Protein AF-A0A3S5CB00-F1 (afdb_monomer_lite)

Foldseek 3Di:
DDDDDDDDPCPQKDKDKDWADDPQFIEIEIEIAHAPPDDPVVLVVVQVVVFVVQCPDPRYPGYHYHYHNDPPVPVVPDDDPD

Radius of gyration: 16.68 Å; chains: 1; bounding box: 42×34×50 Å

pLDDT: mean 73.99, std 18.29, range [32.16, 95.38]

Secondary structure (DSSP, 8-state):
--------------EEEEEE--SSS-EEEEEEE--TTS-HHHHHHHHHHHHHHHHTSTT-SEEEEEEES-S---HHHH----

InterPro domains:
  IPR027470 Cation efflux protein, cytoplasmic domain [PF16916] (25-68)
  IPR036837 Cation efflux protein, cytoplasmic domain superfamily [G3DSA:3.30.70.1350] (13-82)
  IPR036837 Cation efflux protein, cytoplasmic domain superfamily [SSF160240] (21-69)
  IPR050291 Cation-efflux pump FieF-like [PTHR43840] (27-79)

Sequence (82 aa):
MEVSSRGLCQPERRIKTKRIFGSIHPFYQVDIVLPKDMVLREAHDIGETLQKKIERLENVERAFVHLDYEFAHHPTSEHKVV

Structure (mmCIF, N/CA/C/O backbone):
data_AF-A0A3S5CB00-F1
#
_entry.id   AF-A0A3S5CB00-F1
#
loop_
_atom_site.group_PDB
_atom_site.id
_atom_site.type_symbol
_atom_site.label_atom_id
_atom_site.label_alt_id
_atom_site.label_comp_id
_atom_site.label_asym_id
_atom_site.label_entity_id
_atom_site.label_seq_id
_atom_site.pdbx_PDB_ins_code
_atom_site.Cartn_x
_atom_site.Cartn_y
_atom_site.Cartn_z
_atom_site.occupancy
_atom_site.B_iso_or_equiv
_atom_site.auth_seq_id
_atom_site.auth_comp_id
_atom_site.auth_asym_id
_atom_site.auth_atom_id
_atom_site.pdbx_PDB_model_num
ATOM 1 N N . MET A 1 1 ? -36.178 -7.662 27.959 1.00 40.94 1 MET A N 1
ATOM 2 C CA . MET A 1 1 ? -35.546 -8.874 27.408 1.00 40.94 1 MET A CA 1
ATOM 3 C C . MET A 1 1 ? -36.205 -9.148 26.075 1.00 40.94 1 MET A C 1
ATOM 5 O O . MET A 1 1 ? -37.316 -9.641 26.066 1.00 40.94 1 MET A O 1
ATOM 9 N N . GLU A 1 2 ? -35.544 -8.786 24.985 1.00 32.16 2 GLU A N 1
ATOM 10 C CA . GLU A 1 2 ? -35.752 -9.406 23.677 1.00 32.16 2 GLU A CA 1
ATOM 11 C C . GLU A 1 2 ? -34.416 -9.269 22.947 1.00 32.16 2 GLU A C 1
ATOM 13 O O . GLU A 1 2 ? -33.873 -8.173 22.812 1.00 32.16 2 GLU A O 1
ATOM 18 N N . VAL A 1 3 ? -33.813 -10.410 22.631 1.00 45.31 3 VAL A N 1
ATOM 19 C CA . VAL A 1 3 ? -32.505 -10.530 21.989 1.00 45.31 3 VAL A CA 1
ATOM 20 C C . VAL A 1 3 ? -32.679 -11.479 20.812 1.00 45.31 3 VAL A C 1
ATOM 22 O O . VAL A 1 3 ? -33.360 -12.493 20.952 1.00 45.31 3 VAL A O 1
ATOM 25 N N . SER A 1 4 ? -31.940 -11.204 19.733 1.00 41.75 4 SER A N 1
ATOM 26 C CA . SER A 1 4 ? -31.679 -12.084 18.581 1.00 41.75 4 SER A CA 1
ATOM 27 C C . SER A 1 4 ? -32.766 -12.047 17.489 1.00 41.75 4 SER A C 1
ATOM 29 O O . SER A 1 4 ? -33.930 -12.301 17.746 1.00 41.75 4 SER A O 1
ATOM 31 N N . SER A 1 5 ? -32.467 -11.803 16.210 1.00 44.09 5 SER A N 1
ATOM 32 C CA . SER A 1 5 ? -31.347 -12.389 15.472 1.00 44.09 5 SER A CA 1
ATOM 33 C C . SER A 1 5 ? -31.180 -11.785 14.055 1.00 44.09 5 SER A C 1
ATOM 35 O O . SER A 1 5 ? -32.171 -11.464 13.407 1.00 44.09 5 SER A O 1
ATOM 37 N N . ARG A 1 6 ? -29.926 -11.821 13.551 1.00 44.09 6 ARG A N 1
ATOM 38 C CA . ARG A 1 6 ? -29.455 -11.767 12.134 1.00 44.09 6 ARG A CA 1
ATOM 39 C C . ARG A 1 6 ? -29.364 -10.366 11.501 1.00 44.09 6 ARG A C 1
ATOM 41 O O . ARG A 1 6 ? -30.362 -9.687 11.361 1.00 44.09 6 ARG A O 1
ATOM 48 N N . GLY A 1 7 ? -28.227 -9.868 11.022 1.00 36.31 7 GLY A N 1
ATOM 49 C CA . GLY A 1 7 ? -26.904 -10.441 10.778 1.00 36.31 7 GLY A CA 1
ATOM 50 C C . GLY A 1 7 ? -26.162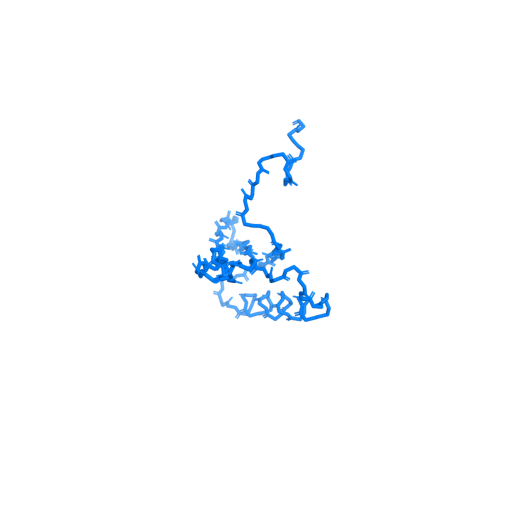 -9.486 9.829 1.00 36.31 7 GLY A C 1
ATOM 51 O O . GLY A 1 7 ? -26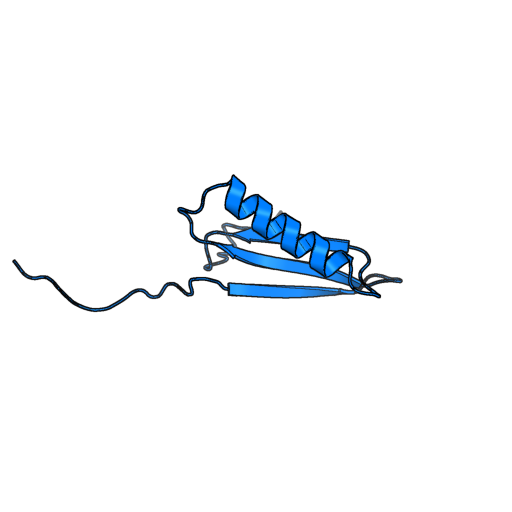.764 -8.950 8.904 1.00 36.31 7 GLY A O 1
ATOM 52 N N . LEU A 1 8 ? -24.895 -9.222 10.134 1.00 44.59 8 LEU A N 1
ATOM 53 C CA . LEU A 1 8 ? -23.964 -8.305 9.478 1.00 44.59 8 LEU A CA 1
ATOM 54 C C . LEU A 1 8 ? -24.130 -8.190 7.948 1.00 44.59 8 LEU A C 1
ATOM 56 O O . LEU A 1 8 ? -23.852 -9.136 7.219 1.00 44.59 8 LEU A O 1
ATOM 60 N N . CYS A 1 9 ? -24.463 -6.996 7.451 1.00 41.53 9 CYS A N 1
ATOM 61 C CA . CYS A 1 9 ? -24.124 -6.614 6.079 1.00 41.53 9 CYS A CA 1
ATOM 62 C C . CYS A 1 9 ? -22.762 -5.914 6.108 1.00 41.53 9 CYS A C 1
ATOM 64 O O . CYS A 1 9 ? -22.661 -4.701 5.950 1.00 41.53 9 CYS A O 1
ATOM 66 N N . GLN A 1 10 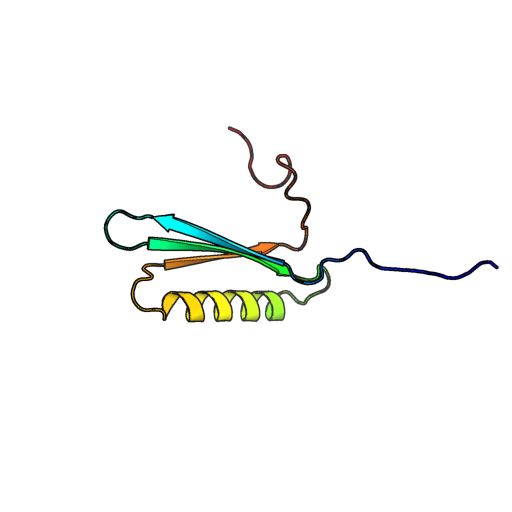? -21.716 -6.673 6.413 1.00 47.50 10 GLN A N 1
ATOM 67 C CA . GLN A 1 10 ? -20.347 -6.234 6.188 1.00 47.50 10 GLN A CA 1
ATOM 68 C C . GLN A 1 10 ? -19.860 -7.017 4.966 1.00 47.50 10 GLN A C 1
ATOM 70 O O . GLN A 1 10 ? -19.702 -8.233 5.058 1.00 47.50 10 GLN A O 1
ATOM 75 N N . PRO A 1 11 ? -19.650 -6.402 3.790 1.00 48.50 11 PRO A N 1
ATOM 76 C CA . PRO A 1 11 ? -18.805 -7.018 2.780 1.00 48.50 11 PRO A CA 1
ATOM 77 C C . PRO A 1 11 ? -17.376 -6.935 3.322 1.00 48.50 11 PRO A C 1
ATOM 79 O O . PRO A 1 11 ? -16.665 -5.968 3.071 1.00 48.50 11 PRO A O 1
ATOM 82 N N . GLU A 1 12 ? -16.999 -7.910 4.149 1.00 54.91 12 GLU A N 1
ATOM 83 C CA . GLU A 1 12 ? -15.881 -7.799 5.101 1.00 54.91 12 GLU A CA 1
ATOM 84 C C . GLU A 1 12 ? -14.530 -7.551 4.427 1.00 54.91 12 GLU A C 1
ATOM 86 O O . GLU A 1 12 ? -13.595 -7.098 5.079 1.00 54.91 12 GLU A O 1
ATOM 91 N N . ARG A 1 13 ? -14.418 -7.834 3.122 1.00 55.97 13 ARG A N 1
ATOM 92 C CA . ARG A 1 13 ? -13.252 -7.535 2.285 1.00 55.97 13 ARG A CA 1
ATOM 93 C C . ARG A 1 13 ? -13.721 -7.313 0.854 1.00 55.97 13 ARG A C 1
ATOM 95 O O . ARG A 1 13 ? -14.219 -8.239 0.214 1.00 55.97 13 ARG A O 1
ATOM 102 N N . ARG A 1 14 ? -13.563 -6.098 0.332 1.00 66.75 14 ARG A N 1
ATOM 103 C CA . ARG A 1 14 ? -13.836 -5.787 -1.078 1.00 66.75 14 ARG A CA 1
ATOM 104 C C . ARG A 1 14 ? -12.574 -5.229 -1.711 1.00 66.75 14 ARG A C 1
ATOM 106 O O . ARG A 1 14 ? -12.010 -4.273 -1.195 1.00 66.75 14 ARG A O 1
ATOM 113 N N . ILE A 1 15 ? -12.155 -5.839 -2.814 1.00 72.50 15 ILE A N 1
ATOM 114 C CA . ILE A 1 15 ? -11.013 -5.400 -3.615 1.00 72.50 15 ILE A CA 1
ATOM 115 C C . ILE A 1 15 ? -11.585 -4.805 -4.895 1.00 72.50 15 ILE A C 1
ATOM 117 O O . ILE A 1 15 ? -12.275 -5.493 -5.650 1.00 72.50 15 ILE A O 1
ATOM 121 N N . LYS A 1 16 ? -11.333 -3.522 -5.127 1.00 73.12 16 LYS A N 1
ATOM 122 C CA . LYS A 1 16 ? -11.565 -2.877 -6.414 1.00 73.12 16 LYS A CA 1
ATOM 123 C C . LYS A 1 16 ? -10.213 -2.689 -7.079 1.00 73.12 16 LYS A C 1
ATOM 125 O O . LYS A 1 16 ? -9.304 -2.120 -6.494 1.00 73.12 16 LYS A O 1
ATOM 130 N N . THR A 1 17 ? -10.084 -3.151 -8.312 1.00 74.00 17 THR A N 1
ATOM 131 C CA . THR A 1 17 ? -8.879 -2.927 -9.111 1.00 74.00 17 THR A CA 1
ATOM 132 C C . THR A 1 17 ? -9.254 -2.091 -10.317 1.00 74.00 17 THR A C 1
ATOM 134 O O . THR A 1 17 ? -10.151 -2.449 -11.080 1.00 74.00 17 THR A O 1
ATOM 137 N N . LYS A 1 18 ? -8.557 -0.974 -10.492 1.00 76.12 18 LYS A N 1
ATOM 138 C CA . LYS A 1 18 ? -8.647 -0.110 -11.661 1.00 76.12 18 LYS A CA 1
ATOM 139 C C . LYS A 1 18 ? -7.309 -0.131 -12.382 1.00 76.12 18 LYS A C 1
ATOM 141 O O . LYS A 1 18 ? -6.257 0.096 -11.790 1.00 76.12 18 LYS A O 1
ATOM 146 N N . ARG A 1 19 ? -7.352 -0.405 -13.682 1.00 75.38 19 ARG A N 1
ATOM 147 C CA . ARG A 1 19 ? -6.188 -0.285 -14.559 1.00 75.38 19 ARG A CA 1
ATOM 148 C C . ARG A 1 19 ? -6.203 1.097 -15.195 1.00 75.38 19 ARG A C 1
ATOM 150 O O . ARG A 1 19 ? -7.203 1.481 -15.797 1.00 75.38 19 ARG A O 1
ATOM 157 N N . ILE A 1 20 ? -5.094 1.813 -15.076 1.00 75.25 20 ILE A N 1
ATOM 158 C CA . ILE A 1 20 ? -4.877 3.113 -15.703 1.00 75.25 20 ILE A CA 1
ATOM 159 C C . ILE A 1 20 ? -3.831 2.904 -16.798 1.00 75.25 20 ILE A C 1
ATOM 161 O O . ILE A 1 20 ? -2.713 2.464 -16.538 1.00 75.25 20 ILE A O 1
ATOM 165 N N . PHE A 1 21 ? -4.198 3.161 -18.049 1.00 70.50 21 PHE A N 1
ATOM 166 C CA . PHE A 1 21 ? -3.274 3.001 -19.169 1.00 70.50 21 PHE A CA 1
ATOM 167 C C . PHE A 1 21 ? -2.329 4.207 -19.230 1.00 70.50 21 PHE A C 1
ATOM 169 O O . PHE A 1 21 ? -2.781 5.332 -19.434 1.00 70.50 21 PHE A O 1
ATOM 176 N N . GLY A 1 22 ? -1.031 3.969 -19.019 1.00 64.12 22 GLY A N 1
ATOM 177 C CA . GLY A 1 22 ? 0.034 4.934 -19.292 1.00 64.12 22 GLY A CA 1
ATOM 178 C C . GLY A 1 22 ? 0.520 4.849 -20.743 1.00 64.12 22 GLY A C 1
ATOM 179 O O . GLY A 1 22 ? 0.124 3.952 -21.488 1.00 64.12 22 GLY A O 1
ATOM 180 N N . SER A 1 23 ? 1.394 5.776 -21.147 1.00 66.44 23 SER A N 1
ATOM 181 C CA . SER A 1 23 ? 1.880 5.890 -22.533 1.00 66.44 23 SER A CA 1
ATOM 182 C C . SER A 1 23 ? 2.770 4.728 -22.997 1.00 66.44 23 SER A C 1
ATOM 184 O O . SER A 1 23 ? 2.875 4.505 -24.199 1.00 66.44 23 SER A O 1
ATOM 186 N N . ILE A 1 24 ? 3.428 4.013 -22.076 1.00 70.81 24 ILE A N 1
ATOM 187 C CA . ILE A 1 24 ? 4.363 2.915 -22.398 1.00 70.81 24 ILE A CA 1
ATOM 188 C C . ILE A 1 24 ? 4.034 1.665 -21.574 1.00 70.81 24 ILE A C 1
ATOM 190 O O . ILE A 1 24 ? 3.884 0.583 -22.136 1.00 70.81 24 ILE A O 1
ATOM 194 N N . HIS A 1 25 ? 3.834 1.812 -20.262 1.00 73.25 25 HIS A N 1
ATOM 195 C CA . HIS A 1 25 ? 3.398 0.732 -19.380 1.00 73.25 25 HIS A CA 1
ATOM 196 C C . HIS A 1 25 ? 2.134 1.143 -18.599 1.00 73.25 25 HIS A C 1
ATOM 198 O O . HIS A 1 25 ? 1.907 2.329 -18.349 1.00 73.25 25 HIS A O 1
ATOM 204 N N . PRO A 1 26 ? 1.258 0.189 -18.237 1.00 77.06 26 PRO A N 1
ATOM 205 C CA . PRO A 1 26 ? 0.068 0.471 -17.447 1.00 77.06 26 PRO A CA 1
ATOM 206 C C . PRO A 1 26 ? 0.403 0.658 -15.959 1.00 77.06 26 PRO A C 1
ATOM 208 O O . PRO A 1 26 ? 1.233 -0.050 -15.381 1.00 77.06 26 PRO A O 1
ATOM 211 N N . PHE A 1 27 ? -0.338 1.563 -15.331 1.00 82.62 27 PHE A N 1
ATOM 212 C CA . PHE A 1 27 ? -0.407 1.733 -13.887 1.00 82.62 27 PHE A CA 1
ATOM 213 C C . PHE A 1 27 ? -1.627 0.992 -13.337 1.00 82.62 27 PHE A C 1
ATOM 215 O O . PHE A 1 27 ? -2.654 0.853 -14.010 1.00 82.62 27 PHE A O 1
ATOM 222 N N . TYR A 1 28 ? -1.540 0.540 -12.092 1.00 84.31 28 TYR A N 1
ATOM 223 C CA . TYR A 1 28 ? -2.669 -0.073 -11.396 1.00 84.31 28 TYR A CA 1
ATOM 224 C C . TYR A 1 28 ? -3.002 0.722 -10.142 1.00 84.31 28 TYR A C 1
ATOM 226 O O . TYR A 1 28 ? -2.116 1.054 -9.364 1.00 84.31 28 TYR A O 1
ATOM 234 N N . GLN A 1 29 ? -4.285 1.001 -9.938 1.00 85.81 29 GLN A N 1
ATOM 235 C CA . GLN A 1 29 ? -4.818 1.480 -8.670 1.00 85.81 29 GLN A CA 1
ATOM 236 C C . GLN A 1 29 ? -5.679 0.372 -8.068 1.00 85.81 29 GLN A C 1
ATOM 238 O O . GLN A 1 29 ? -6.544 -0.192 -8.744 1.00 85.81 29 GLN A O 1
ATOM 243 N N . VAL A 1 30 ? -5.434 0.032 -6.810 1.00 87.50 30 VAL A N 1
ATOM 244 C CA . VAL A 1 30 ? -6.177 -0.996 -6.089 1.00 87.50 30 VAL A CA 1
ATOM 245 C C . VAL A 1 30 ? -6.710 -0.406 -4.801 1.00 87.50 30 VAL A C 1
ATOM 247 O O . VAL A 1 30 ? -5.935 0.004 -3.950 1.00 87.50 30 VAL A O 1
ATOM 250 N N . ASP A 1 31 ? -8.024 -0.412 -4.647 1.00 88.25 31 ASP A N 1
ATOM 251 C CA . ASP A 1 31 ? -8.692 0.028 -3.431 1.00 88.25 31 ASP A CA 1
ATOM 252 C C . ASP A 1 31 ? -9.146 -1.224 -2.671 1.00 88.25 31 ASP A C 1
ATOM 254 O O . ASP A 1 31 ? -9.888 -2.060 -3.210 1.00 88.25 31 ASP A O 1
ATOM 258 N N . ILE A 1 32 ? -8.676 -1.393 -1.437 1.00 87.94 32 ILE A N 1
ATOM 259 C CA . ILE A 1 32 ? -9.067 -2.506 -0.573 1.00 87.94 32 ILE A CA 1
ATOM 260 C C . ILE A 1 32 ? -9.766 -1.996 0.675 1.00 87.94 32 ILE A C 1
ATOM 262 O O . ILE A 1 32 ? -9.282 -1.099 1.358 1.00 87.94 32 ILE A O 1
ATOM 266 N N . VAL A 1 33 ? -10.908 -2.608 0.981 1.00 87.62 33 VAL A N 1
ATOM 267 C CA . VAL A 1 33 ? -11.634 -2.331 2.219 1.00 87.62 33 VAL A CA 1
ATOM 268 C C . VAL A 1 33 ? -11.157 -3.291 3.304 1.00 87.62 33 VAL A C 1
ATOM 270 O O . VAL A 1 33 ? -11.263 -4.511 3.136 1.00 87.62 33 VAL A O 1
ATOM 273 N N . LEU A 1 34 ? -10.636 -2.738 4.395 1.00 87.56 34 LEU A N 1
ATOM 274 C CA . LEU A 1 34 ? -10.178 -3.442 5.587 1.00 87.56 34 LEU A CA 1
ATOM 275 C C . LEU A 1 34 ? -11.098 -3.151 6.787 1.00 87.56 34 LEU A C 1
ATOM 277 O O . LEU A 1 34 ? -11.793 -2.135 6.808 1.00 87.56 34 LEU A O 1
ATOM 281 N N . PRO A 1 35 ? -11.115 -4.024 7.809 1.00 86.25 35 PRO A N 1
ATOM 282 C CA . PRO A 1 35 ? -11.852 -3.768 9.042 1.00 86.25 35 PRO A CA 1
ATOM 283 C C . PRO A 1 35 ? -11.365 -2.486 9.727 1.00 86.25 35 PRO A C 1
ATOM 285 O O . PRO A 1 35 ? -10.162 -2.256 9.841 1.00 86.25 35 PRO A O 1
ATOM 288 N N . LYS A 1 36 ? -12.293 -1.662 10.226 1.00 85.31 36 LYS A N 1
ATOM 289 C CA . LYS A 1 36 ? -11.971 -0.400 10.921 1.00 85.31 36 LYS A CA 1
ATOM 290 C C . LYS A 1 36 ? -11.154 -0.615 12.202 1.00 85.31 36 LYS A C 1
ATOM 292 O O . LYS A 1 36 ? -10.421 0.270 12.629 1.00 85.31 36 LYS A O 1
ATOM 297 N N . ASP A 1 37 ? -11.328 -1.767 12.832 1.00 87.75 37 ASP A N 1
ATOM 298 C CA . ASP A 1 37 ? -10.668 -2.203 14.059 1.00 87.75 37 ASP A CA 1
ATOM 299 C C . ASP A 1 37 ? -9.310 -2.884 13.817 1.00 87.75 37 ASP A C 1
ATOM 301 O O . ASP A 1 37 ? -8.613 -3.212 14.777 1.00 87.75 37 ASP A O 1
ATOM 305 N N . MET A 1 38 ? -8.903 -3.061 12.555 1.00 89.50 38 MET A N 1
ATOM 306 C CA . MET A 1 38 ? -7.594 -3.611 12.211 1.00 89.50 38 MET A CA 1
ATOM 307 C C . MET A 1 38 ? -6.466 -2.685 12.677 1.00 89.50 38 MET A C 1
ATOM 309 O O . MET A 1 38 ? -6.516 -1.463 12.516 1.00 89.50 38 ME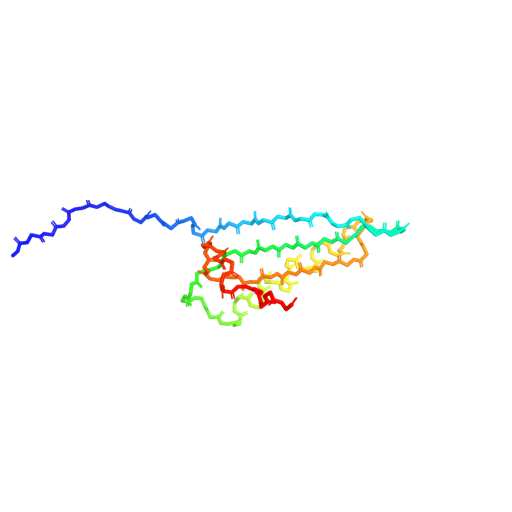T A O 1
ATOM 313 N N . VAL A 1 39 ? -5.401 -3.275 13.223 1.00 94.06 39 VAL A N 1
ATOM 314 C CA . VAL A 1 39 ? -4.231 -2.514 13.667 1.00 94.06 39 VAL A CA 1
ATOM 315 C C . VAL A 1 39 ? -3.532 -1.903 12.454 1.00 94.06 39 VAL A C 1
ATOM 317 O O . VAL A 1 39 ? -3.292 -2.583 11.459 1.00 94.06 39 VAL A O 1
ATOM 320 N N . LEU A 1 40 ? -3.123 -0.632 12.556 1.00 92.31 40 LEU A N 1
ATOM 321 C CA . LEU A 1 40 ? -2.464 0.094 11.461 1.00 92.31 40 LEU A CA 1
ATOM 322 C C . LEU A 1 40 ? -1.261 -0.661 10.877 1.00 92.31 40 LEU A C 1
ATOM 324 O O . LEU A 1 40 ? -1.054 -0.642 9.670 1.00 92.31 40 LEU A O 1
ATOM 328 N N . ARG A 1 41 ? -0.488 -1.346 11.729 1.00 94.69 41 ARG A N 1
ATOM 329 C CA . ARG A 1 41 ? 0.625 -2.203 11.302 1.00 94.69 41 ARG A CA 1
ATOM 330 C C . ARG A 1 41 ? 0.153 -3.322 10.373 1.00 94.69 41 ARG A C 1
ATOM 332 O O . ARG A 1 41 ? 0.732 -3.507 9.316 1.00 94.69 41 ARG A O 1
ATOM 339 N N . GLU A 1 42 ? -0.900 -4.041 10.747 1.00 93.56 42 GLU A N 1
ATOM 340 C CA . GLU A 1 42 ? -1.427 -5.140 9.934 1.00 93.56 42 GLU A CA 1
ATOM 341 C C . GLU A 1 42 ? -2.005 -4.622 8.616 1.00 93.56 42 GLU A C 1
ATOM 343 O O . GLU A 1 42 ? -1.738 -5.188 7.558 1.00 93.56 42 GLU A O 1
ATOM 348 N N . ALA A 1 43 ? -2.734 -3.504 8.665 1.00 92.69 43 ALA A N 1
ATOM 349 C CA . ALA A 1 43 ? -3.250 -2.845 7.471 1.00 92.69 43 ALA A CA 1
ATOM 350 C C . ALA A 1 43 ? -2.111 -2.424 6.525 1.00 92.69 43 ALA A C 1
ATOM 352 O O . ALA A 1 43 ? -2.162 -2.714 5.328 1.00 92.69 43 ALA A O 1
ATOM 353 N N . HIS A 1 44 ? -1.055 -1.809 7.068 1.00 93.62 44 HIS A N 1
ATOM 354 C CA . HIS A 1 44 ? 0.146 -1.432 6.326 1.00 93.62 44 HIS A CA 1
ATOM 355 C C . HIS A 1 44 ? 0.809 -2.648 5.674 1.00 93.62 44 HIS A C 1
ATOM 357 O O . HIS A 1 44 ? 1.057 -2.635 4.470 1.00 93.62 44 HIS A O 1
ATOM 363 N N . ASP A 1 45 ? 1.041 -3.716 6.436 1.00 95.38 45 ASP A N 1
ATOM 364 C CA . ASP A 1 45 ? 1.719 -4.913 5.940 1.00 95.38 45 ASP A CA 1
ATOM 365 C C . ASP A 1 45 ? 0.913 -5.589 4.815 1.00 95.38 45 ASP A C 1
ATOM 367 O O . ASP A 1 45 ? 1.492 -6.069 3.833 1.00 95.38 45 ASP A O 1
ATOM 371 N N . ILE A 1 46 ? -0.425 -5.575 4.901 1.00 92.69 46 ILE A N 1
ATOM 372 C CA . ILE A 1 46 ? -1.319 -6.041 3.830 1.00 92.69 46 ILE A CA 1
ATOM 373 C C . ILE A 1 46 ? -1.170 -5.168 2.577 1.00 92.69 46 ILE A C 1
ATOM 375 O O . ILE A 1 46 ? -0.974 -5.707 1.483 1.00 92.69 46 ILE A O 1
ATOM 379 N N . GLY A 1 47 ? -1.248 -3.842 2.724 1.00 92.69 47 GLY A N 1
ATOM 380 C CA . GLY A 1 47 ? -1.137 -2.894 1.613 1.00 92.69 47 GLY A CA 1
ATOM 381 C C . GLY A 1 47 ? 0.214 -2.973 0.903 1.00 92.69 47 GLY A C 1
ATOM 382 O O . GLY A 1 47 ? 0.268 -3.126 -0.318 1.00 92.69 47 GLY A O 1
ATOM 383 N N . GLU A 1 48 ? 1.305 -2.969 1.668 1.00 93.75 48 GLU A N 1
ATOM 384 C CA . GLU A 1 48 ? 2.671 -3.063 1.150 1.00 93.75 48 GLU A CA 1
ATOM 385 C C . GLU A 1 48 ? 2.912 -4.405 0.445 1.00 93.75 48 GLU A C 1
ATOM 387 O O . GLU A 1 48 ? 3.490 -4.459 -0.645 1.00 93.75 48 GLU A O 1
ATOM 392 N N . THR A 1 49 ? 2.430 -5.507 1.030 1.00 94.81 49 THR A N 1
ATOM 393 C CA . THR A 1 49 ? 2.538 -6.834 0.411 1.00 94.81 49 THR A CA 1
ATOM 394 C C . THR A 1 49 ? 1.772 -6.896 -0.908 1.00 94.81 49 THR A C 1
ATOM 396 O O . THR A 1 49 ? 2.262 -7.490 -1.873 1.00 94.81 49 THR A O 1
ATOM 399 N N . LEU A 1 50 ? 0.579 -6.297 -0.974 1.00 91.81 50 LEU A N 1
ATOM 400 C CA . LEU A 1 50 ? -0.232 -6.260 -2.188 1.00 91.81 50 LEU A CA 1
ATOM 401 C C . LEU A 1 50 ? 0.435 -5.419 -3.279 1.00 91.81 50 LEU A C 1
ATOM 403 O O . LEU A 1 50 ? 0.560 -5.890 -4.409 1.00 91.81 50 LEU A O 1
ATOM 407 N N . GLN A 1 51 ? 0.932 -4.232 -2.928 1.00 92.31 51 GLN A N 1
ATOM 408 C CA . GLN A 1 51 ? 1.661 -3.366 -3.850 1.00 92.31 51 GLN A CA 1
ATOM 409 C C . GLN A 1 51 ? 2.868 -4.098 -4.449 1.00 92.31 51 GLN A C 1
ATOM 411 O O . GLN A 1 51 ? 2.960 -4.238 -5.668 1.00 92.31 51 GLN A O 1
ATOM 416 N N . LYS A 1 52 ? 3.739 -4.663 -3.600 1.00 92.56 52 LYS A N 1
ATOM 417 C CA . LYS A 1 52 ? 4.932 -5.407 -4.040 1.00 92.56 52 LYS A CA 1
ATOM 418 C C . LYS A 1 52 ? 4.586 -6.597 -4.930 1.00 92.56 52 LYS A C 1
ATOM 420 O O . LYS A 1 52 ? 5.344 -6.919 -5.838 1.00 92.56 52 LYS A O 1
ATOM 425 N N . LYS A 1 53 ? 3.475 -7.293 -4.669 1.00 92.19 53 LYS A N 1
ATOM 426 C CA . LYS A 1 53 ? 3.030 -8.415 -5.511 1.00 92.19 53 LYS A CA 1
ATOM 427 C C . LYS A 1 53 ? 2.609 -7.953 -6.903 1.00 92.19 53 LYS A C 1
ATOM 429 O O . LYS A 1 53 ? 2.931 -8.641 -7.864 1.00 92.19 53 LYS A O 1
ATOM 434 N N . ILE A 1 54 ? 1.915 -6.821 -7.007 1.00 89.19 54 ILE A N 1
ATOM 435 C CA . ILE A 1 54 ? 1.445 -6.284 -8.290 1.00 89.19 54 ILE A CA 1
ATOM 436 C C . ILE A 1 54 ? 2.615 -5.698 -9.085 1.00 89.19 54 ILE A C 1
ATOM 438 O O . ILE A 1 54 ? 2.737 -5.978 -10.270 1.00 89.19 54 ILE A O 1
ATOM 442 N N . GLU A 1 55 ? 3.521 -4.965 -8.436 1.00 88.94 55 GLU A N 1
ATOM 443 C CA . GLU A 1 55 ? 4.721 -4.403 -9.078 1.00 88.94 55 GLU A CA 1
ATOM 444 C C . GLU A 1 55 ? 5.711 -5.476 -9.565 1.00 88.94 55 GLU A C 1
ATOM 446 O O . GLU A 1 55 ? 6.542 -5.206 -10.423 1.00 88.94 55 GLU A O 1
ATOM 451 N N . ARG A 1 56 ? 5.622 -6.712 -9.056 1.00 90.38 56 ARG A N 1
ATOM 452 C CA . ARG A 1 56 ? 6.414 -7.857 -9.542 1.00 90.38 56 ARG A CA 1
ATOM 453 C C . ARG A 1 56 ? 5.880 -8.480 -10.833 1.00 90.38 56 ARG A C 1
ATOM 455 O O . ARG A 1 56 ? 6.549 -9.353 -11.381 1.00 90.38 56 ARG A O 1
ATOM 462 N N . LEU A 1 57 ? 4.681 -8.114 -11.283 1.00 88.12 57 LEU A N 1
ATOM 463 C CA . LEU A 1 57 ? 4.113 -8.656 -12.515 1.00 88.12 57 LEU A CA 1
ATOM 464 C C . LEU A 1 57 ? 4.797 -8.022 -13.730 1.00 88.12 57 LEU A C 1
ATOM 466 O O . LEU A 1 57 ? 4.966 -6.805 -13.802 1.00 88.12 57 LEU A O 1
ATOM 470 N N . GLU A 1 58 ? 5.147 -8.848 -14.715 1.00 78.06 58 GLU A N 1
ATOM 471 C CA . GLU A 1 58 ? 5.667 -8.359 -15.990 1.00 78.06 58 GLU A CA 1
ATOM 472 C C . GLU A 1 58 ? 4.597 -7.472 -16.649 1.00 78.06 58 GLU A C 1
ATOM 474 O O . GLU A 1 58 ? 3.437 -7.876 -16.774 1.00 78.06 58 GLU A O 1
ATOM 479 N N . ASN A 1 59 ? 4.982 -6.263 -17.070 1.00 81.19 59 ASN A N 1
ATOM 480 C CA . ASN A 1 59 ? 4.114 -5.203 -17.612 1.00 81.19 59 ASN A CA 1
ATOM 481 C C . ASN A 1 59 ? 3.368 -4.331 -16.587 1.00 81.19 59 ASN A C 1
ATOM 483 O O . ASN A 1 59 ? 2.359 -3.722 -16.945 1.00 81.19 59 ASN A O 1
ATOM 487 N N . VAL A 1 60 ? 3.834 -4.230 -15.343 1.00 82.56 60 VAL A N 1
ATOM 488 C CA . VAL A 1 60 ? 3.371 -3.199 -14.400 1.00 82.56 60 VAL A CA 1
ATOM 489 C C . VAL A 1 60 ? 4.486 -2.187 -14.169 1.00 82.56 60 VAL A C 1
ATOM 491 O O . VAL A 1 60 ? 5.572 -2.564 -13.750 1.00 82.56 60 V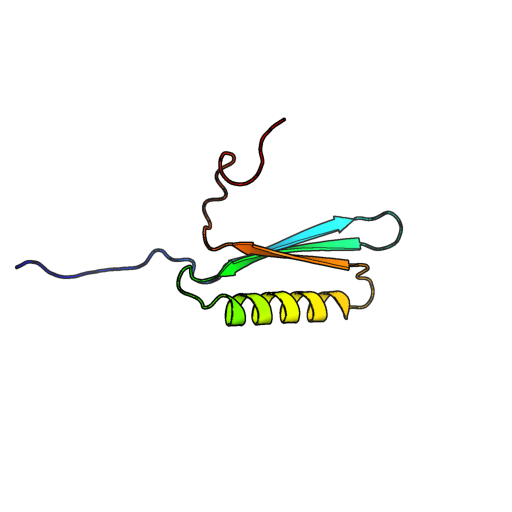AL A O 1
ATOM 494 N N . GLU A 1 61 ? 4.223 -0.900 -14.411 1.00 83.88 61 GLU A N 1
ATOM 495 C CA . GLU A 1 61 ? 5.192 0.155 -14.066 1.00 83.88 61 GLU A CA 1
ATOM 496 C C . GLU A 1 61 ? 5.149 0.480 -12.576 1.00 83.88 61 GLU A C 1
ATOM 498 O O . GLU A 1 61 ? 6.175 0.573 -11.906 1.00 83.88 61 GLU A O 1
ATOM 503 N N . ARG A 1 62 ? 3.931 0.668 -12.059 1.00 86.06 62 ARG A N 1
ATOM 504 C CA . ARG A 1 62 ? 3.689 1.020 -10.664 1.00 86.06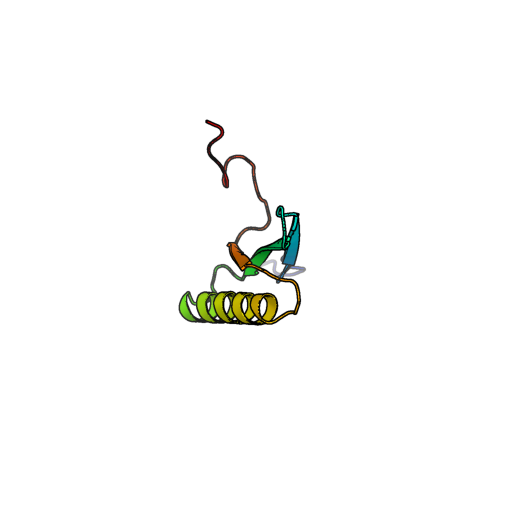 62 ARG A CA 1
ATOM 505 C C . ARG A 1 62 ? 2.288 0.626 -10.226 1.00 86.06 62 ARG A C 1
ATOM 507 O O . ARG A 1 62 ? 1.347 0.675 -11.027 1.00 86.06 62 ARG A O 1
ATOM 514 N N . ALA A 1 63 ? 2.151 0.290 -8.947 1.00 89.25 63 ALA A N 1
ATOM 515 C CA . ALA A 1 63 ? 0.863 0.054 -8.314 1.00 89.25 63 ALA A CA 1
ATOM 516 C C . ALA A 1 63 ? 0.632 1.047 -7.169 1.00 89.25 63 ALA A C 1
ATOM 518 O O . ALA A 1 63 ? 1.523 1.306 -6.365 1.00 89.25 63 ALA A O 1
ATOM 519 N N . PHE A 1 64 ? -0.582 1.578 -7.081 1.00 89.00 64 PHE A N 1
ATOM 520 C CA . PHE A 1 64 ? -1.053 2.410 -5.979 1.00 89.00 64 PHE A CA 1
ATOM 521 C C . PHE A 1 64 ? -2.120 1.632 -5.220 1.00 89.00 64 PHE A C 1
ATOM 523 O O . PHE A 1 64 ? -3.088 1.176 -5.826 1.00 89.00 64 PHE A O 1
ATOM 530 N N . VAL A 1 65 ? -1.936 1.449 -3.913 1.00 90.50 65 VAL A N 1
ATOM 531 C CA . VAL A 1 65 ? -2.881 0.711 -3.069 1.00 90.50 65 VAL A CA 1
ATOM 532 C C . VAL A 1 65 ? -3.508 1.671 -2.065 1.00 90.50 65 VAL A C 1
ATOM 534 O O . VAL A 1 65 ? -2.798 2.256 -1.251 1.00 90.50 65 VAL A O 1
ATOM 537 N N . HIS A 1 66 ? -4.827 1.835 -2.127 1.00 90.81 66 HIS A N 1
ATOM 538 C CA . HIS A 1 66 ? -5.616 2.555 -1.132 1.00 90.81 66 HIS A CA 1
ATOM 539 C C . HIS A 1 66 ? -6.208 1.559 -0.132 1.00 90.81 66 HIS A C 1
ATOM 541 O O . HIS A 1 66 ? -6.721 0.503 -0.512 1.00 90.81 66 HIS A O 1
ATOM 547 N N . LEU A 1 67 ? -6.096 1.892 1.154 1.00 89.62 67 LEU A N 1
ATOM 548 C CA . LEU A 1 67 ? -6.666 1.129 2.259 1.00 89.62 67 LEU A CA 1
ATOM 549 C C . LEU A 1 67 ? -7.822 1.933 2.847 1.00 89.62 67 LEU A C 1
ATOM 551 O O . LEU A 1 67 ? -7.592 2.928 3.533 1.00 89.62 67 LEU A O 1
ATOM 555 N N . ASP A 1 68 ? -9.044 1.479 2.610 1.00 86.44 68 ASP A N 1
ATOM 556 C CA . ASP A 1 68 ? -10.251 2.114 3.125 1.00 86.44 68 ASP A CA 1
ATOM 557 C C . ASP A 1 68 ? -10.873 1.256 4.222 1.00 86.44 68 ASP A C 1
ATOM 559 O O . ASP A 1 68 ? -10.772 0.034 4.210 1.00 86.44 68 ASP A O 1
ATOM 563 N N . TYR A 1 69 ? -11.564 1.877 5.172 1.00 81.88 69 TYR A N 1
ATOM 564 C CA . TYR A 1 69 ? -12.406 1.155 6.137 1.00 81.88 69 TYR A CA 1
ATOM 565 C C . TYR A 1 69 ? -13.902 1.330 5.851 1.00 81.88 69 TYR A C 1
ATOM 567 O O . TYR A 1 69 ? -14.745 0.724 6.513 1.00 81.88 69 TYR A O 1
ATOM 575 N N . GLU A 1 70 ? -14.249 2.167 4.871 1.00 73.12 70 GLU A N 1
ATOM 576 C CA . GLU A 1 70 ? -15.622 2.499 4.520 1.00 73.12 70 GLU A CA 1
ATOM 577 C C . GLU A 1 70 ? -15.889 2.171 3.049 1.00 73.12 70 GLU A C 1
ATOM 579 O O . GLU A 1 70 ? -15.162 2.558 2.142 1.00 73.12 70 GLU A O 1
ATOM 584 N N . PHE A 1 71 ? -16.970 1.438 2.790 1.00 66.56 71 PHE A N 1
ATOM 585 C CA . PHE A 1 71 ? -17.317 0.993 1.440 1.00 66.56 71 PHE A CA 1
ATOM 586 C C . PHE A 1 71 ? -18.243 1.965 0.701 1.00 66.56 71 PHE A C 1
ATOM 588 O O . PHE A 1 71 ? -18.506 1.746 -0.490 1.00 66.56 71 PHE A O 1
ATOM 595 N N . ALA A 1 72 ? -18.758 2.990 1.384 1.00 63.31 72 ALA A N 1
ATOM 596 C CA . ALA A 1 72 ? -19.802 3.869 0.875 1.00 63.31 72 ALA A CA 1
ATOM 597 C C . ALA A 1 72 ? -19.301 4.865 -0.186 1.00 63.31 72 ALA A C 1
ATOM 599 O O . ALA A 1 72 ? -20.128 5.318 -0.969 1.00 63.31 72 ALA A O 1
ATOM 600 N N . HIS A 1 73 ? -17.984 5.139 -0.273 1.00 57.03 73 HIS A N 1
ATOM 601 C CA . HIS A 1 73 ? -17.352 6.034 -1.271 1.00 57.03 73 HIS A CA 1
ATOM 602 C C . HIS A 1 73 ? -18.213 7.275 -1.566 1.00 57.03 73 HIS A C 1
ATOM 604 O O . HIS A 1 73 ? -18.486 7.611 -2.723 1.00 57.03 73 HIS A O 1
ATOM 610 N N . HIS A 1 74 ? -18.762 7.894 -0.515 1.00 52.78 74 HIS A N 1
ATOM 611 C CA . HIS A 1 74 ? -19.654 9.028 -0.694 1.00 52.78 74 HIS A CA 1
ATOM 612 C C . HIS A 1 74 ? -18.831 10.157 -1.338 1.00 52.78 74 HIS A C 1
ATOM 614 O O . HIS A 1 74 ? -17.736 10.440 -0.849 1.00 52.78 74 HIS A O 1
ATOM 620 N N . PRO A 1 75 ? -19.310 10.824 -2.405 1.00 52.75 75 PRO A N 1
ATOM 621 C CA . PRO A 1 75 ? -18.528 11.838 -3.124 1.00 52.75 75 PRO A CA 1
ATOM 622 C C . PRO A 1 75 ? -18.083 13.010 -2.234 1.00 52.75 75 PRO A C 1
ATOM 624 O O . PRO A 1 75 ? -17.140 13.717 -2.566 1.00 52.75 75 PRO A O 1
ATOM 627 N N . THR A 1 76 ? -18.721 13.185 -1.075 1.00 55.84 76 THR A N 1
ATOM 628 C CA . THR A 1 76 ? -18.347 14.145 -0.030 1.00 55.84 76 THR A CA 1
ATOM 629 C C . THR A 1 76 ? -17.148 13.727 0.827 1.00 55.84 76 THR A C 1
ATOM 631 O O . THR A 1 76 ? -16.579 14.586 1.493 1.00 55.84 76 THR A O 1
ATOM 634 N N . SER A 1 77 ? -16.784 12.443 0.855 1.00 57.03 77 SER A N 1
ATOM 635 C CA . SER A 1 77 ? -15.737 11.902 1.735 1.00 57.03 77 SER A CA 1
ATOM 636 C C . SER A 1 77 ? -14.375 11.748 1.061 1.00 57.03 77 SER A C 1
ATOM 638 O O . SER A 1 77 ? -13.371 11.795 1.761 1.00 57.03 77 SER A O 1
ATOM 640 N N . GLU A 1 78 ? -14.306 11.575 -0.264 1.00 56.91 78 GLU A N 1
ATOM 641 C CA . GLU A 1 78 ? -13.045 11.164 -0.909 1.00 56.91 78 GLU A CA 1
ATOM 642 C C . GLU A 1 78 ? -12.333 12.240 -1.733 1.00 56.91 78 GLU A C 1
ATOM 644 O O . GLU A 1 78 ? -11.110 12.211 -1.803 1.00 56.91 78 GLU A O 1
ATOM 649 N N . HIS A 1 79 ? -13.026 13.216 -2.325 1.00 51.41 79 HIS A N 1
ATOM 650 C CA . HIS A 1 79 ? -12.351 14.282 -3.072 1.00 51.41 79 HIS A CA 1
ATOM 651 C C . HIS A 1 79 ? -13.082 15.607 -2.910 1.00 51.41 79 HIS A C 1
ATOM 653 O O . HIS A 1 79 ? -14.278 15.719 -3.177 1.00 51.41 79 HIS A O 1
ATOM 659 N N . LYS A 1 80 ? -12.345 16.648 -2.514 1.00 45.03 80 LYS A N 1
ATOM 660 C CA . LYS A 1 80 ? -12.847 18.013 -2.629 1.00 45.03 80 LYS A CA 1
ATOM 661 C C . LYS A 1 80 ? -12.959 18.306 -4.124 1.00 45.03 80 LYS A C 1
ATOM 663 O O . LYS A 1 80 ? -11.942 18.370 -4.809 1.00 45.03 80 LYS A O 1
ATOM 668 N N . VAL A 1 81 ? -14.185 18.429 -4.626 1.00 52.31 81 VAL A N 1
ATOM 669 C CA . VAL A 1 81 ? -14.426 19.006 -5.950 1.00 52.31 81 VAL A CA 1
ATOM 670 C C . VAL A 1 81 ? -13.958 20.456 -5.846 1.00 52.31 81 VAL A C 1
ATOM 672 O O . VAL A 1 81 ? -14.564 21.243 -5.116 1.00 52.31 81 VAL A O 1
ATOM 675 N N . VAL A 1 82 ? -12.809 20.755 -6.448 1.00 44.69 82 VAL A N 1
ATOM 676 C CA . VAL A 1 82 ? -12.279 22.118 -6.585 1.00 44.69 82 VAL A CA 1
ATOM 677 C C . VAL A 1 82 ? -12.622 22.612 -7.976 1.00 44.69 82 VAL A C 1
ATOM 679 O O . VAL A 1 82 ? -12.442 21.817 -8.925 1.00 44.69 82 VAL A O 1
#

Organism: NCBI:txid117903